Protein AF-A0A4W5LNS1-F1 (afdb_monomer)

Foldseek 3Di:
DDDDDDDDDDDDDDDDDDDPPPDDDDDDPDDDPDDPDPPPPPPPPPVPDDPCDDFDDQDPDDQDADDDQAALVLQPVQDDPDLCPQPPHQLLCQQRSSVKDWDWDWDADPNDIDIWIWIQGSNGDTDGDLVSVVCNCVRNVPDSRDSVSHDTDPPDDRRDDDDPPDDDD

InterPro domains:
  IPR001739 Methyl-CpG DNA binding [PF01429] (89-160)
  IPR001739 Methyl-CpG DNA binding [SM00391] (89-164)
  IPR016177 DNA-binding domain superfamily [SSF54171] (90-162)
  IPR047232 Histone-lysine N-methyltransferase SETDB1/2-like, methyl-CpG binding domains [cd01395] (91-152)
  IPR051516 Histone-lysine N-methyltransferase SETDB [PTHR46024] (20-167)

Radius of gyration: 32.28 Å; Cα contacts (8 Å, |Δi|>4): 140; chains: 1; bounding box: 71×61×78 Å

Secondary structure (DSSP, 8-state):
------------------------PPPPPPPPP-PPPP---------S----PPPP----SPPPPPP----GGGGGGG--S-TTTTTTS-TTTHHHHTT-EEEEEEEEETTEEEEEEEEEPTT--EE-SHHHHHHHHHHTT-SSS-GGG----TT--TTPPP-PPPP--

Sequence (169 aa):
MYVLQTGNIQTLTSLQPVQHQQQSLPPPPQAPPTAPAPAVTPYTFSNDRIPHEPSYRAPTDRIFYLPHTCQPACLNRIRPSRPDMHRGRNPLLTPLLYEFRRMTGRRRVNRKMSFHVIYKSPCGLCLRSMAEIQRYLFQTRCDFIFLEMFCLDPYVLVDRRFQPQKPYY

Nearest PDB structures (foldseek):
  8hfp-assembly1_C  TM=9.272E-01  e=6.435E-08  Homo sapiens
  8hfp-assembly2_D  TM=9.549E-01  e=1.636E-07  Homo sapiens
  7win-assembly1_A  TM=9.011E-01  e=3.669E-03  Homo sapiens
  7mwl-assembly1_A  TM=8.463E-01  e=9.330E-03  Homo sapiens
  3vyq-assembly1_D  TM=9.062E-01  e=6.033E-02  Mus musculus

Solvent-accessible surface area (backbone atoms only — not comparable to full-atom values): 11639 Å² total; per-residue (Å²): 136,85,86,76,86,86,86,83,91,80,83,92,77,82,89,73,87,79,75,87,74,82,77,79,75,79,80,77,83,81,74,74,86,76,72,80,72,80,75,79,71,73,83,71,79,69,86,73,67,78,79,81,72,77,70,83,77,79,81,82,73,87,74,67,58,71,94,72,82,74,34,49,74,58,43,59,92,60,60,62,99,52,65,65,78,64,68,94,52,64,53,61,41,49,49,49,77,55,57,27,41,84,42,78,47,77,48,76,55,95,92,42,78,46,68,40,32,33,37,27,42,71,51,27,51,80,29,71,46,72,69,52,45,48,50,50,36,60,54,26,66,54,83,64,66,60,71,87,31,61,76,64,59,68,84,67,61,74,76,61,75,90,70,81,78,77,79,91,124

Organism: NCBI:txid62062

Structure (mmCIF, N/CA/C/O backbone):
data_AF-A0A4W5LNS1-F1
#
_entry.id   AF-A0A4W5LNS1-F1
#
loop_
_atom_site.group_PDB
_atom_site.id
_atom_site.type_symbol
_atom_site.label_atom_id
_atom_site.label_alt_id
_atom_site.label_comp_id
_atom_site.label_asym_id
_atom_site.label_entity_id
_atom_site.label_seq_id
_atom_site.pdbx_PDB_ins_code
_atom_site.Cartn_x
_atom_site.Cartn_y
_atom_site.Cartn_z
_atom_site.occupancy
_atom_site.B_iso_or_equiv
_atom_site.auth_seq_id
_atom_site.auth_comp_id
_atom_site.auth_asym_id
_atom_site.auth_atom_id
_atom_site.pdbx_PDB_model_num
ATOM 1 N N . MET A 1 1 ? 37.185 7.283 50.781 1.00 37.00 1 MET A N 1
ATOM 2 C CA . MET A 1 1 ? 38.481 6.882 51.368 1.00 37.00 1 MET A CA 1
ATOM 3 C C . MET A 1 1 ? 38.195 5.932 52.515 1.00 37.00 1 MET A C 1
ATOM 5 O O . MET A 1 1 ? 37.212 6.116 53.216 1.00 37.00 1 MET A O 1
ATOM 9 N N . TYR A 1 2 ? 38.982 4.870 52.565 1.00 28.02 2 TYR A N 1
ATOM 10 C CA . TYR A 1 2 ? 38.739 3.551 53.145 1.00 28.02 2 TYR A CA 1
ATOM 11 C C . TYR A 1 2 ? 38.743 3.541 54.677 1.00 28.02 2 TYR A C 1
ATOM 13 O O . TYR A 1 2 ? 39.525 4.265 55.288 1.00 28.02 2 TYR A O 1
ATOM 21 N N . VAL A 1 3 ? 37.929 2.665 55.275 1.00 34.56 3 VAL A N 1
ATOM 22 C CA . VAL A 1 3 ? 38.028 2.293 56.693 1.00 34.56 3 VAL A CA 1
ATOM 23 C C . VAL A 1 3 ? 38.439 0.817 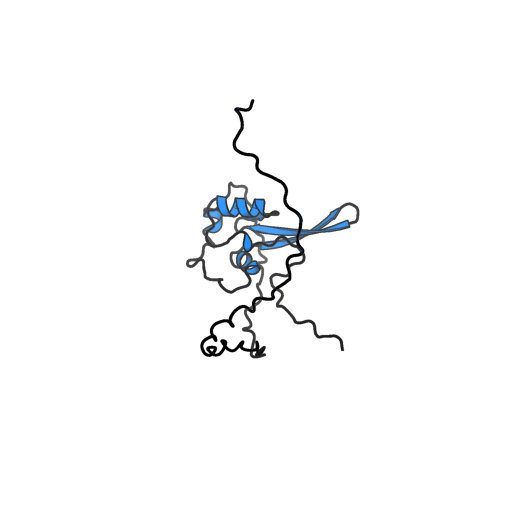56.784 1.00 34.56 3 VAL A C 1
ATOM 25 O O . VAL A 1 3 ? 37.660 -0.077 56.480 1.00 34.56 3 VAL A O 1
ATOM 28 N N . LEU A 1 4 ? 39.730 0.642 57.075 1.00 36.25 4 LEU A N 1
ATOM 29 C CA . LEU A 1 4 ? 40.402 -0.317 57.967 1.00 36.25 4 LEU A CA 1
ATOM 30 C C . LEU A 1 4 ? 39.906 -1.783 58.054 1.00 36.25 4 LEU A C 1
ATOM 32 O O . LEU A 1 4 ? 38.908 -2.094 58.694 1.00 36.25 4 LEU A O 1
ATOM 36 N N . GLN A 1 5 ? 40.708 -2.679 57.453 1.00 35.91 5 GLN A N 1
ATOM 37 C CA . GLN A 1 5 ? 41.532 -3.732 58.103 1.00 35.91 5 GLN A CA 1
ATOM 38 C C . GLN A 1 5 ? 41.253 -4.027 59.601 1.00 35.91 5 GLN A C 1
ATOM 40 O O . GLN A 1 5 ? 41.054 -3.111 60.382 1.00 35.91 5 GLN A O 1
ATOM 45 N N . THR A 1 6 ? 41.309 -5.250 60.141 1.00 38.94 6 THR A N 1
ATOM 46 C CA . THR A 1 6 ? 42.179 -6.412 59.866 1.00 38.94 6 THR A CA 1
ATOM 47 C C . THR A 1 6 ? 41.717 -7.596 60.730 1.00 38.94 6 THR A C 1
ATOM 49 O O . THR A 1 6 ? 41.306 -7.404 61.870 1.00 38.94 6 THR A O 1
ATOM 52 N N . GLY A 1 7 ? 41.959 -8.814 60.251 1.00 34.78 7 GLY A N 1
ATOM 53 C CA . GLY A 1 7 ? 42.146 -10.026 61.056 1.00 34.78 7 GLY A CA 1
ATOM 54 C C . GLY A 1 7 ? 42.222 -11.214 60.097 1.00 34.78 7 GLY A C 1
ATOM 55 O O . GLY A 1 7 ? 41.377 -11.323 59.223 1.00 34.78 7 GLY A O 1
ATOM 56 N N . ASN A 1 8 ? 43.196 -12.113 60.104 1.00 37.19 8 ASN A N 1
ATOM 57 C CA . ASN A 1 8 ? 44.341 -12.350 60.964 1.00 37.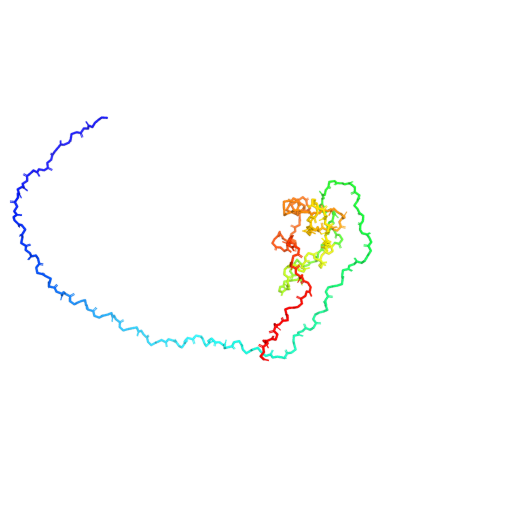19 8 ASN A CA 1
ATOM 58 C C . ASN A 1 8 ? 45.345 -13.175 60.123 1.00 37.19 8 ASN A C 1
ATOM 60 O O . ASN A 1 8 ? 44.939 -13.938 59.247 1.00 37.19 8 ASN A O 1
ATOM 64 N N . ILE A 1 9 ? 46.638 -12.985 60.368 1.00 46.09 9 ILE A N 1
ATOM 65 C CA . ILE A 1 9 ? 47.765 -13.653 59.705 1.00 46.09 9 ILE A CA 1
ATOM 66 C C . ILE A 1 9 ? 48.061 -14.958 60.436 1.00 46.09 9 ILE A C 1
ATOM 68 O O . ILE A 1 9 ? 48.355 -14.866 61.620 1.00 46.09 9 ILE A O 1
ATOM 72 N N . GLN A 1 10 ? 48.117 -16.103 59.738 1.00 37.59 10 GLN A N 1
ATOM 73 C CA . GLN A 1 10 ? 48.989 -17.254 60.060 1.00 37.59 10 GLN A CA 1
ATOM 74 C C . GLN A 1 10 ? 49.311 -18.013 58.751 1.00 37.59 10 GLN A C 1
ATOM 76 O O . GLN A 1 10 ? 48.410 -18.449 58.047 1.00 37.59 10 GLN A O 1
ATOM 81 N N . THR A 1 11 ? 50.532 -17.864 58.224 1.00 41.19 11 THR A N 1
ATOM 82 C CA . THR A 1 11 ? 51.677 -18.810 58.255 1.00 41.19 11 THR A CA 1
ATOM 83 C C . THR A 1 11 ? 51.769 -19.737 57.038 1.00 41.19 11 THR A C 1
ATOM 85 O O . THR A 1 11 ? 50.867 -20.505 56.731 1.00 41.19 11 THR A O 1
ATOM 88 N N . LEU A 1 12 ? 52.922 -19.643 56.368 1.00 44.22 12 LEU A N 1
ATOM 89 C CA . LEU A 1 12 ? 53.389 -20.461 55.250 1.00 44.22 12 LEU A CA 1
ATOM 90 C C . LEU A 1 12 ? 53.496 -21.941 55.635 1.00 44.22 12 LEU A C 1
ATOM 92 O O . LEU A 1 12 ? 54.102 -22.282 56.650 1.00 44.22 12 LEU A O 1
ATOM 96 N N . THR A 1 13 ? 53.006 -22.833 54.775 1.00 41.62 13 THR A N 1
ATOM 97 C CA . THR A 1 13 ? 53.424 -24.240 54.760 1.00 41.62 13 THR A CA 1
ATOM 98 C C . THR A 1 13 ? 53.472 -24.754 53.319 1.00 41.62 13 THR A C 1
ATOM 100 O O . THR A 1 13 ? 52.643 -24.410 52.482 1.00 41.62 13 THR A O 1
ATOM 103 N N . SER A 1 14 ? 54.535 -25.512 53.065 1.00 43.12 14 SER A N 1
ATOM 104 C CA . SER A 1 14 ? 55.025 -26.101 51.819 1.00 43.12 14 SER A CA 1
ATOM 105 C C . SER A 1 14 ? 53.965 -26.735 50.903 1.00 43.12 14 SER A C 1
ATOM 107 O O . SER A 1 14 ? 53.082 -27.455 51.365 1.00 43.12 14 SER A O 1
ATOM 109 N N . LEU A 1 15 ? 54.122 -26.538 49.589 1.00 44.44 15 LEU A N 1
ATOM 110 C CA . LEU A 1 15 ? 53.392 -27.264 48.547 1.00 44.44 15 LEU A CA 1
ATOM 111 C C . LEU A 1 15 ? 53.792 -28.748 48.570 1.00 44.44 15 LEU A C 1
ATOM 113 O O . LEU A 1 15 ? 54.889 -29.112 48.150 1.00 44.44 15 LEU A O 1
ATOM 117 N N . GLN A 1 16 ? 52.887 -29.613 49.025 1.00 48.69 16 GLN A N 1
ATOM 118 C CA . GLN A 1 16 ? 52.924 -31.039 48.700 1.00 48.69 16 GLN A CA 1
ATOM 119 C C . GLN A 1 16 ? 52.223 -31.268 47.350 1.00 48.69 16 GLN A C 1
ATOM 121 O O . GLN A 1 16 ? 51.199 -30.632 47.084 1.00 48.69 16 GLN A O 1
ATOM 126 N N . PRO A 1 17 ? 52.718 -32.173 46.488 1.00 46.28 17 PRO A N 1
ATOM 127 C CA . PRO A 1 17 ? 52.003 -32.537 45.276 1.00 46.28 17 PRO A CA 1
ATOM 128 C C . PRO A 1 17 ? 50.765 -33.357 45.654 1.00 46.28 17 PRO A C 1
ATOM 130 O O . PRO A 1 17 ? 50.870 -34.456 46.198 1.00 46.28 17 PRO A O 1
ATOM 133 N N . VAL A 1 18 ? 49.583 -32.809 45.369 1.00 47.41 18 VAL A N 1
ATOM 134 C CA . VAL A 1 18 ? 48.305 -33.509 45.531 1.00 47.41 18 VAL A CA 1
ATOM 135 C C . VAL A 1 18 ? 48.235 -34.615 44.483 1.00 47.41 18 VAL A C 1
ATOM 137 O O . VAL A 1 18 ? 48.111 -34.359 43.285 1.00 47.41 18 VAL A O 1
ATOM 140 N N . GLN A 1 19 ? 48.333 -35.858 44.948 1.00 46.16 19 GLN A N 1
ATOM 141 C CA . GLN A 1 19 ? 48.081 -37.048 44.149 1.00 46.16 19 GLN A CA 1
ATOM 142 C C . GLN A 1 19 ? 46.662 -36.969 43.567 1.00 46.16 19 GLN A C 1
ATOM 144 O O . GLN A 1 19 ? 45.687 -36.800 44.299 1.00 46.16 19 GLN A O 1
ATOM 149 N N . HIS A 1 20 ? 46.538 -37.085 42.244 1.00 53.72 20 HIS A N 1
ATOM 150 C CA . HIS A 1 20 ? 45.252 -37.282 41.580 1.00 53.72 20 HIS A CA 1
ATOM 151 C C . HIS A 1 20 ? 44.698 -38.655 41.964 1.00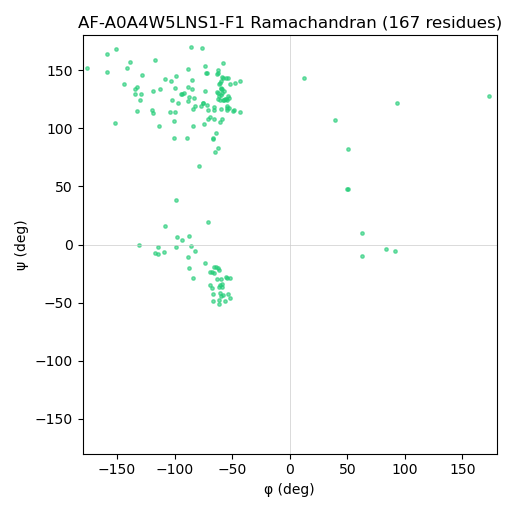 53.72 20 HIS A C 1
ATOM 153 O O . HIS A 1 20 ? 44.987 -39.663 41.323 1.00 53.72 20 HIS A O 1
ATOM 159 N N . GLN A 1 21 ? 43.900 -38.698 43.027 1.00 49.41 21 GLN A N 1
ATOM 160 C CA . GLN A 1 21 ? 43.051 -39.842 43.308 1.00 49.41 21 GLN A CA 1
ATOM 161 C C . GLN A 1 21 ? 41.768 -39.668 42.495 1.00 49.41 21 GLN A C 1
ATOM 163 O O . GLN A 1 21 ? 40.903 -38.854 42.812 1.00 49.41 21 GLN A O 1
ATOM 168 N N . GLN A 1 22 ? 41.693 -40.399 41.385 1.00 53.34 22 GLN A N 1
ATOM 169 C CA . GLN A 1 22 ? 40.546 -40.433 40.491 1.00 53.34 22 GLN A CA 1
ATOM 170 C C . GLN A 1 22 ? 39.360 -41.078 41.220 1.00 53.34 22 GLN A C 1
ATOM 172 O O . GLN A 1 22 ? 39.197 -42.295 41.218 1.00 53.34 22 GLN A O 1
ATOM 177 N N . GLN A 1 23 ? 38.548 -40.261 41.891 1.00 52.72 23 GLN A N 1
ATOM 178 C CA . GLN A 1 23 ? 37.253 -40.692 42.406 1.00 52.72 23 GLN A CA 1
ATOM 179 C C . GLN A 1 23 ? 36.310 -40.883 41.216 1.00 52.72 23 GLN A C 1
ATOM 181 O O . GLN A 1 23 ? 35.894 -39.932 40.556 1.00 52.72 23 GLN A O 1
ATOM 186 N N . SER A 1 24 ? 36.011 -42.142 40.913 1.00 51.97 24 SER A N 1
ATOM 187 C CA . SER A 1 24 ? 34.981 -42.535 39.960 1.00 51.97 24 SER A CA 1
ATOM 188 C C . SER A 1 24 ? 33.609 -42.116 40.491 1.00 51.97 24 SER A C 1
ATOM 190 O O . SER A 1 24 ? 33.162 -42.615 41.524 1.00 51.97 24 SER A O 1
ATOM 192 N N . LEU A 1 25 ? 32.948 -41.200 39.781 1.00 49.31 25 LEU A N 1
ATOM 193 C CA . LEU A 1 25 ? 31.541 -40.864 39.997 1.00 49.31 25 LEU A CA 1
ATOM 194 C C . LEU A 1 25 ? 30.671 -42.128 39.842 1.00 49.31 25 LEU A C 1
ATOM 196 O O . LEU A 1 25 ? 30.959 -42.951 38.966 1.00 49.31 25 LEU A O 1
ATOM 200 N N . PRO A 1 26 ? 29.605 -42.296 40.646 1.00 58.78 26 PRO A N 1
ATOM 201 C CA . PRO A 1 26 ? 28.649 -43.373 40.430 1.00 58.78 26 PRO A CA 1
ATOM 202 C C . PRO A 1 26 ? 27.960 -43.203 39.065 1.00 58.78 26 PRO A C 1
ATOM 204 O O . PRO A 1 26 ? 27.764 -42.069 38.611 1.00 58.78 26 PRO A O 1
ATOM 207 N N . PRO A 1 27 ? 27.588 -44.306 38.393 1.00 62.22 27 PRO A N 1
ATOM 208 C CA . PRO A 1 27 ? 26.890 -44.228 37.120 1.00 62.22 27 PRO A CA 1
ATOM 209 C C . PRO A 1 27 ? 25.523 -43.545 37.299 1.00 62.22 27 PRO A C 1
ATOM 211 O O . PRO A 1 27 ? 24.887 -43.698 38.348 1.00 62.22 27 PRO A O 1
ATOM 214 N N . PRO A 1 28 ? 25.054 -42.795 36.288 1.00 60.59 28 PRO A N 1
ATOM 215 C CA . PRO A 1 28 ? 23.742 -42.170 36.334 1.00 60.59 28 PRO A CA 1
ATOM 216 C C . PRO A 1 28 ? 22.639 -43.239 36.417 1.00 60.59 28 PRO A C 1
ATOM 218 O O . PRO A 1 28 ? 22.809 -44.341 35.881 1.00 60.59 28 PRO A O 1
ATOM 221 N N . PRO A 1 29 ? 21.496 -42.933 37.057 1.00 57.88 29 PRO A N 1
ATOM 222 C CA . PRO A 1 29 ? 20.344 -43.821 37.050 1.00 57.88 29 PRO A CA 1
ATOM 223 C C . PRO A 1 29 ? 19.919 -44.103 35.607 1.00 57.88 29 PRO A C 1
ATOM 225 O O . PRO A 1 29 ? 19.821 -43.192 34.780 1.00 57.88 29 PRO A O 1
ATOM 228 N N . GLN A 1 30 ? 19.698 -45.383 35.306 1.00 57.84 30 GLN A N 1
ATOM 229 C CA . GLN A 1 30 ? 19.225 -45.824 34.001 1.00 57.84 30 GLN A CA 1
ATOM 230 C C . GLN A 1 30 ? 17.895 -45.134 33.690 1.00 57.84 30 GLN A C 1
ATOM 232 O O . GLN A 1 30 ? 16.949 -45.192 34.477 1.00 57.84 30 GLN A O 1
ATOM 237 N N . ALA A 1 31 ? 17.850 -44.452 32.546 1.00 53.84 31 ALA A N 1
ATOM 238 C CA . ALA A 1 31 ? 16.640 -43.830 32.043 1.00 53.84 31 ALA A CA 1
ATOM 239 C C . ALA A 1 31 ? 15.538 -44.894 31.854 1.00 53.84 31 ALA A C 1
ATOM 241 O O . ALA A 1 31 ? 15.845 -46.021 31.453 1.00 53.84 31 ALA A O 1
ATOM 242 N N . PRO A 1 32 ? 14.261 -44.559 32.114 1.00 59.91 32 PRO A N 1
ATOM 243 C CA . PRO A 1 32 ? 13.146 -45.428 31.755 1.00 59.91 32 PRO A CA 1
ATOM 244 C C . PRO A 1 32 ? 13.160 -45.709 30.242 1.00 59.91 32 PRO A C 1
ATOM 246 O O . PRO A 1 32 ? 13.711 -44.908 29.479 1.00 59.91 32 PRO A O 1
ATOM 249 N N . PRO A 1 33 ? 12.563 -46.829 29.789 1.00 52.53 33 PRO A N 1
ATOM 250 C CA . PRO A 1 33 ? 12.535 -47.178 28.378 1.00 52.53 33 PRO A CA 1
ATOM 251 C C . PRO A 1 33 ? 11.950 -46.021 27.573 1.00 52.53 33 PRO A C 1
ATOM 253 O O . PRO A 1 33 ? 10.858 -45.521 27.847 1.00 52.53 33 PRO A O 1
ATOM 256 N N . THR A 1 34 ? 12.740 -45.590 26.598 1.00 50.59 34 THR A N 1
ATOM 257 C CA . THR A 1 34 ? 12.437 -44.553 25.627 1.00 50.59 34 THR A CA 1
ATOM 258 C C . THR A 1 34 ? 11.058 -44.825 25.040 1.00 50.59 34 THR A C 1
ATOM 260 O O . THR A 1 34 ? 10.850 -45.835 24.367 1.00 50.59 34 THR A O 1
ATOM 263 N N . ALA A 1 35 ? 10.107 -43.922 25.287 1.00 54.34 35 ALA A N 1
ATOM 264 C CA . ALA A 1 35 ? 8.915 -43.852 24.459 1.00 54.34 35 ALA A CA 1
ATOM 265 C C . ALA A 1 35 ? 9.376 -43.771 22.992 1.00 54.34 35 ALA A C 1
ATOM 267 O O . ALA A 1 35 ? 10.364 -43.076 22.716 1.00 54.34 35 ALA A O 1
ATOM 268 N N . PRO A 1 36 ? 8.732 -44.488 22.055 1.00 48.62 36 PRO A N 1
ATOM 269 C CA . PRO A 1 36 ? 9.108 -44.396 20.657 1.00 48.62 36 PRO A CA 1
ATOM 270 C C . PRO A 1 36 ? 9.043 -42.926 20.248 1.00 48.62 36 PRO A C 1
ATOM 272 O O . PRO A 1 36 ? 8.035 -42.251 20.471 1.00 48.62 36 PRO A O 1
ATOM 275 N N . ALA A 1 37 ? 10.155 -42.424 19.705 1.00 51.28 37 ALA A N 1
ATOM 276 C CA . ALA A 1 37 ? 10.211 -41.105 19.101 1.00 51.28 37 ALA A CA 1
ATOM 277 C C . ALA A 1 37 ? 9.001 -40.953 18.163 1.00 51.28 37 ALA A C 1
ATOM 279 O O . ALA A 1 37 ? 8.677 -41.919 17.461 1.00 51.28 37 ALA A O 1
ATOM 280 N N . PRO A 1 38 ? 8.319 -39.791 18.128 1.00 48.75 38 PRO A N 1
ATOM 281 C CA . PRO A 1 38 ? 7.325 -39.565 17.096 1.00 48.75 38 PRO A CA 1
ATOM 282 C C . PRO A 1 38 ? 8.041 -39.791 15.770 1.00 48.75 38 PRO A C 1
ATOM 284 O O . PRO A 1 38 ? 9.068 -39.162 15.505 1.00 4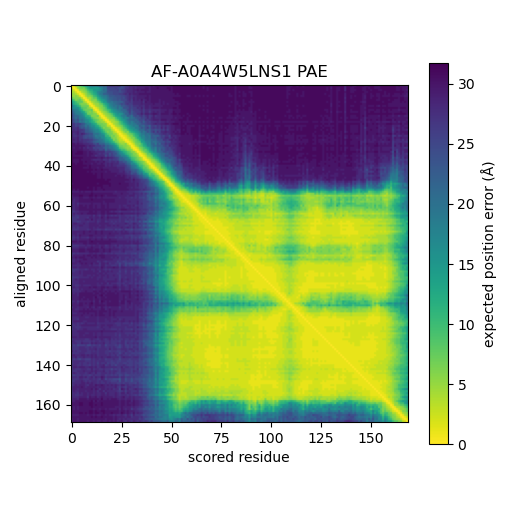8.75 38 PRO A O 1
ATOM 287 N N . ALA A 1 39 ? 7.559 -40.772 15.007 1.00 45.44 39 ALA A N 1
ATOM 288 C CA . ALA A 1 39 ? 8.114 -41.104 13.713 1.00 45.44 39 ALA A CA 1
ATOM 289 C C . ALA A 1 39 ? 8.229 -39.797 12.935 1.00 45.44 39 ALA A C 1
ATOM 291 O O . ALA A 1 39 ? 7.225 -39.134 12.667 1.00 45.44 39 ALA A O 1
ATOM 292 N N . VAL A 1 40 ? 9.465 -39.395 12.641 1.00 50.44 40 VAL A N 1
ATOM 293 C CA . VAL A 1 40 ? 9.725 -38.309 11.711 1.00 50.44 40 VAL A CA 1
ATOM 294 C C . VAL A 1 40 ? 9.198 -38.851 10.399 1.00 50.44 40 VAL A C 1
ATOM 296 O O . VAL A 1 40 ? 9.851 -39.673 9.761 1.00 50.44 40 VAL A O 1
ATOM 299 N N . THR A 1 41 ? 7.956 -38.512 10.058 1.00 46.31 41 THR A N 1
ATOM 300 C CA . THR A 1 41 ? 7.397 -38.850 8.759 1.00 46.31 41 THR A CA 1
ATOM 301 C C . THR A 1 41 ? 8.382 -38.287 7.747 1.00 46.31 41 THR A C 1
ATOM 303 O O . THR A 1 41 ? 8.576 -37.065 7.742 1.00 46.31 41 THR A O 1
ATOM 306 N N . PRO A 1 42 ? 9.054 -39.122 6.929 1.00 42.06 42 PRO A N 1
ATOM 307 C CA . PRO A 1 42 ? 9.741 -38.584 5.777 1.00 42.06 42 PRO A CA 1
ATOM 308 C C . PRO A 1 42 ? 8.684 -37.780 5.034 1.00 42.06 42 PRO A C 1
ATOM 310 O O . PRO A 1 42 ? 7.573 -38.270 4.823 1.00 42.06 42 PRO A O 1
ATOM 313 N N . TYR A 1 43 ? 8.994 -36.524 4.723 1.00 45.16 43 TYR A N 1
ATOM 314 C CA . TYR A 1 43 ? 8.181 -35.730 3.819 1.00 45.16 43 TYR A CA 1
ATOM 315 C C . TYR A 1 43 ? 8.219 -36.452 2.473 1.00 45.16 43 TYR A C 1
ATOM 317 O O . TYR A 1 43 ? 9.046 -36.164 1.610 1.00 45.16 43 TYR A O 1
ATOM 325 N N . THR A 1 44 ? 7.368 -37.461 2.313 1.00 42.56 44 THR A N 1
ATOM 326 C CA . THR A 1 44 ? 7.011 -38.010 1.026 1.00 42.56 44 THR A CA 1
ATOM 327 C C . THR A 1 44 ? 6.400 -36.833 0.30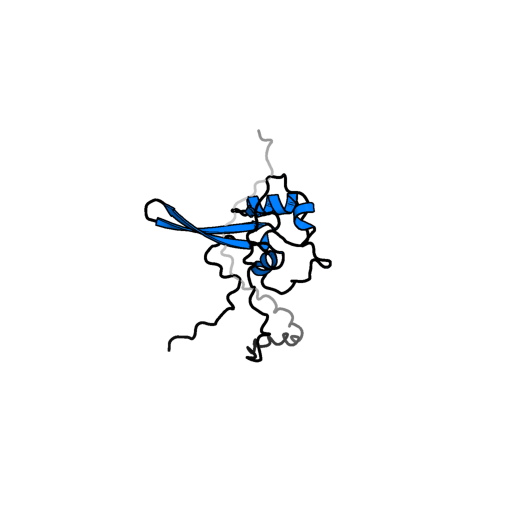2 1.00 42.56 44 THR A C 1
ATOM 329 O O . THR A 1 44 ? 5.311 -36.373 0.651 1.00 42.56 44 THR A O 1
ATOM 332 N N . PHE A 1 45 ? 7.152 -36.276 -0.644 1.00 55.19 45 PHE A N 1
ATOM 333 C CA . PHE A 1 45 ? 6.624 -35.350 -1.626 1.00 55.19 45 PHE A CA 1
ATOM 334 C C . PHE A 1 45 ? 5.642 -36.164 -2.468 1.00 55.19 45 PHE A C 1
ATOM 336 O O . PHE A 1 45 ? 5.986 -36.700 -3.519 1.00 55.19 45 PHE A O 1
ATOM 343 N N . SER A 1 46 ? 4.438 -36.360 -1.932 1.00 48.03 46 SER A N 1
ATOM 344 C CA . SER A 1 46 ? 3.321 -36.916 -2.665 1.00 48.03 46 SER A CA 1
ATOM 345 C C . SER A 1 46 ? 3.117 -35.963 -3.827 1.00 48.03 46 SER A C 1
ATOM 347 O O . SER A 1 46 ? 2.693 -34.823 -3.646 1.00 48.03 46 SER A O 1
ATOM 349 N N . ASN A 1 47 ? 3.469 -36.413 -5.027 1.00 55.94 47 ASN A N 1
ATOM 350 C CA . ASN A 1 47 ? 3.324 -35.658 -6.267 1.00 55.94 47 ASN A CA 1
ATOM 351 C C . ASN A 1 47 ? 1.840 -35.532 -6.685 1.00 55.94 47 ASN A C 1
ATOM 353 O O . ASN A 1 47 ? 1.516 -35.269 -7.843 1.00 55.94 47 ASN A O 1
ATOM 357 N N . ASP A 1 48 ? 0.925 -35.732 -5.738 1.00 50.56 48 ASP A N 1
ATOM 358 C CA . ASP A 1 48 ? -0.507 -35.773 -5.938 1.00 50.56 48 ASP A CA 1
ATOM 359 C C . ASP A 1 48 ? -1.078 -34.366 -5.807 1.00 50.56 48 ASP A C 1
ATOM 361 O O . ASP A 1 48 ? -1.418 -33.875 -4.733 1.00 50.56 48 ASP A O 1
ATOM 365 N N . ARG A 1 49 ? -1.141 -33.723 -6.978 1.00 58.12 49 ARG A N 1
ATOM 366 C CA . ARG A 1 49 ? -1.982 -32.568 -7.304 1.00 58.12 49 ARG A CA 1
ATOM 367 C C . ARG A 1 49 ? -1.889 -31.425 -6.299 1.00 58.12 49 ARG A C 1
ATOM 369 O O . ARG A 1 49 ? -2.802 -31.207 -5.509 1.00 58.12 49 ARG A O 1
ATOM 376 N N . ILE A 1 50 ? -0.845 -30.602 -6.447 1.00 55.62 50 ILE A N 1
ATOM 377 C CA . ILE A 1 50 ? -0.855 -29.216 -5.954 1.00 55.62 50 ILE A CA 1
ATOM 378 C C . ILE A 1 50 ? -2.222 -28.612 -6.317 1.00 55.62 50 ILE A C 1
ATOM 380 O O . ILE A 1 50 ? -2.502 -28.491 -7.518 1.00 55.62 50 ILE A O 1
ATOM 384 N N . PRO A 1 51 ? -3.082 -28.268 -5.336 1.00 53.06 51 PRO A N 1
ATOM 385 C CA . PRO A 1 51 ? -4.341 -27.603 -5.616 1.00 53.06 51 PRO A CA 1
ATOM 386 C C . PRO A 1 51 ? -4.031 -26.379 -6.465 1.00 53.06 51 PRO A C 1
ATOM 388 O O . PRO A 1 51 ? -3.249 -25.510 -6.074 1.00 53.06 51 PRO A O 1
ATOM 391 N N . HIS A 1 52 ? -4.555 -26.372 -7.687 1.00 57.62 52 HIS A N 1
ATOM 392 C CA . HIS A 1 52 ? -4.197 -25.380 -8.685 1.00 57.62 52 HIS A CA 1
ATOM 393 C C . HIS A 1 52 ? -4.962 -24.085 -8.391 1.00 57.62 52 HIS A C 1
ATOM 395 O O . HIS A 1 52 ? -5.854 -23.707 -9.144 1.00 57.62 52 HIS A O 1
ATOM 401 N N . GLU A 1 53 ? -4.644 -23.417 -7.278 1.00 65.81 53 GLU A N 1
ATOM 402 C CA . GLU A 1 53 ? -5.219 -22.106 -6.976 1.00 65.81 53 GLU A CA 1
ATOM 403 C C . GLU A 1 53 ? -4.820 -21.160 -8.117 1.00 65.81 53 GLU A C 1
ATOM 405 O O . GLU A 1 53 ? -3.647 -21.167 -8.536 1.00 65.81 53 GLU A O 1
ATOM 410 N N . PRO A 1 54 ? -5.792 -20.455 -8.717 1.00 70.75 54 PRO A N 1
ATOM 411 C CA . PRO A 1 54 ? -5.521 -19.588 -9.848 1.00 70.75 54 PRO A CA 1
ATOM 412 C C . PRO A 1 54 ? -4.493 -18.535 -9.442 1.00 70.75 54 PRO A C 1
ATOM 414 O O . PRO A 1 54 ? -4.603 -17.916 -8.388 1.00 70.75 54 PRO A O 1
ATOM 417 N N . SER A 1 55 ? -3.488 -18.334 -10.294 1.00 80.56 55 SER A N 1
ATOM 418 C CA . SER A 1 55 ? -2.531 -17.243 -10.128 1.00 80.56 55 SER A CA 1
ATOM 419 C C . SER A 1 55 ? -3.260 -15.912 -9.998 1.00 80.56 55 SER A C 1
ATOM 421 O O . SER A 1 55 ? -4.277 -15.675 -10.662 1.00 80.56 55 SER A O 1
ATOM 423 N N . TYR A 1 56 ? -2.723 -15.032 -9.162 1.00 86.94 56 TYR A N 1
ATOM 424 C CA . TYR A 1 56 ? -3.321 -13.726 -8.955 1.00 86.94 56 TYR A CA 1
ATOM 425 C C . TYR A 1 56 ? -3.336 -12.928 -10.262 1.00 86.94 56 TYR A C 1
ATOM 427 O O . TYR A 1 56 ? -2.316 -12.731 -10.926 1.00 86.94 56 TYR A O 1
ATOM 435 N N . ARG A 1 57 ? -4.513 -12.419 -10.630 1.00 85.94 57 ARG A N 1
ATOM 436 C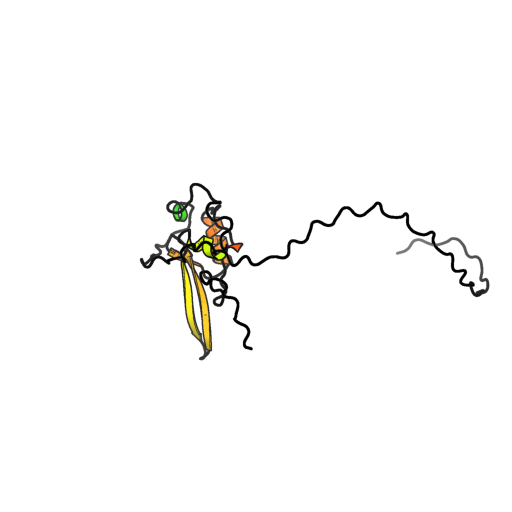 CA . ARG A 1 57 ? -4.679 -11.525 -11.776 1.00 85.94 57 ARG A CA 1
ATOM 437 C C . ARG A 1 57 ? -4.778 -10.092 -11.283 1.00 85.94 57 ARG A C 1
ATOM 439 O O . ARG A 1 57 ? -5.800 -9.684 -10.746 1.00 85.94 57 ARG A O 1
ATOM 446 N N . ALA A 1 58 ? -3.707 -9.329 -11.492 1.00 81.62 58 ALA A N 1
ATOM 447 C CA . ALA A 1 58 ? -3.677 -7.920 -11.130 1.00 81.62 58 ALA A CA 1
ATOM 448 C C . ALA A 1 58 ? -4.734 -7.120 -11.917 1.00 81.62 58 ALA A C 1
ATOM 450 O O . ALA A 1 58 ? -4.752 -7.209 -13.149 1.00 81.62 58 ALA A O 1
ATOM 451 N N . PRO A 1 59 ? -5.555 -6.293 -11.246 1.00 85.50 59 PRO A N 1
ATOM 452 C CA . PRO A 1 59 ? -6.490 -5.410 -11.929 1.00 85.50 59 PRO A CA 1
ATOM 453 C C . PRO A 1 59 ? -5.776 -4.433 -12.876 1.00 85.50 59 PRO A C 1
ATOM 455 O O . PRO A 1 59 ? -4.790 -3.784 -12.499 1.00 85.50 59 PRO A O 1
ATOM 458 N N . THR A 1 60 ? -6.290 -4.299 -14.101 1.00 83.88 60 THR A N 1
ATOM 459 C CA . THR A 1 60 ? -5.729 -3.427 -15.149 1.00 83.88 60 THR A CA 1
ATOM 460 C C . THR A 1 60 ? -6.246 -1.990 -15.086 1.00 83.88 60 THR A C 1
ATOM 462 O O . THR A 1 60 ? -5.587 -1.086 -15.604 1.00 83.88 60 THR A O 1
ATOM 465 N N . ASP A 1 61 ? -7.385 -1.753 -14.427 1.00 88.88 61 ASP A N 1
ATOM 466 C CA . ASP A 1 61 ? -8.010 -0.428 -14.322 1.00 88.88 61 ASP A CA 1
ATOM 467 C C . ASP A 1 61 ? -7.098 0.568 -13.631 1.00 88.88 61 ASP A C 1
ATOM 469 O O . ASP A 1 61 ? -6.470 0.238 -12.634 1.00 88.88 61 ASP A O 1
ATOM 473 N N . ARG A 1 62 ? -7.008 1.812 -14.089 1.00 87.75 62 ARG A N 1
ATOM 474 C CA . ARG A 1 62 ? -6.118 2.786 -13.443 1.00 87.75 62 ARG A CA 1
ATOM 475 C C . ARG A 1 62 ? -6.723 3.266 -12.120 1.00 87.75 62 ARG A C 1
ATOM 477 O O . ARG A 1 62 ? -7.797 3.852 -12.115 1.00 87.75 62 ARG A O 1
ATOM 484 N N . ILE A 1 63 ? -6.004 3.081 -11.009 1.00 89.56 63 ILE A N 1
ATOM 485 C CA . ILE A 1 63 ? -6.335 3.745 -9.737 1.00 89.56 63 ILE A CA 1
ATOM 486 C C . ILE A 1 63 ? -5.637 5.103 -9.695 1.00 89.56 63 ILE A C 1
ATOM 488 O O . ILE A 1 63 ? -4.402 5.189 -9.790 1.00 89.56 63 ILE A 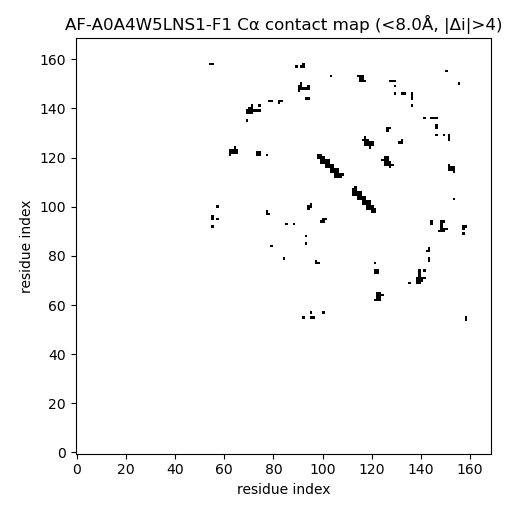O 1
ATOM 492 N N . PHE A 1 64 ? -6.441 6.146 -9.513 1.00 92.19 64 PHE A N 1
ATOM 493 C CA . PHE A 1 64 ? -5.996 7.518 -9.305 1.00 92.19 64 PHE A CA 1
ATOM 494 C C . PHE A 1 64 ? -6.021 7.865 -7.818 1.00 92.19 64 PHE A C 1
ATOM 496 O O . PHE A 1 64 ? -6.884 7.403 -7.076 1.00 92.19 64 PHE A O 1
ATOM 503 N N . TYR A 1 65 ? -5.054 8.676 -7.396 1.00 94.06 65 TYR A N 1
ATOM 504 C CA . TYR A 1 65 ? -5.015 9.239 -6.054 1.00 94.06 65 TYR A CA 1
ATOM 505 C C . TYR A 1 65 ? -5.600 10.645 -6.090 1.00 94.06 65 TYR A C 1
ATOM 507 O O . TYR A 1 65 ? -5.077 11.505 -6.799 1.00 94.06 65 TYR A O 1
ATOM 515 N N . LEU A 1 66 ? -6.651 10.874 -5.308 1.00 91.75 66 LEU A N 1
ATOM 516 C CA . LEU A 1 66 ? -7.109 12.218 -4.979 1.00 91.75 66 LEU A CA 1
ATOM 517 C C . LEU A 1 66 ? -6.457 12.634 -3.650 1.00 91.75 66 LEU A C 1
ATOM 519 O O . LEU A 1 66 ? -6.531 11.850 -2.701 1.00 91.75 66 LEU A O 1
ATOM 523 N N . PRO A 1 67 ? -5.826 13.816 -3.542 1.00 95.62 67 PRO A N 1
ATOM 524 C CA . PRO A 1 67 ? -5.180 14.246 -2.305 1.00 95.62 67 PRO A CA 1
ATOM 525 C C . PRO A 1 67 ? -6.143 14.275 -1.110 1.00 95.62 67 PRO A C 1
ATOM 527 O O . PRO A 1 67 ? -7.174 14.937 -1.156 1.00 95.62 67 PRO A O 1
ATOM 530 N N . HIS A 1 68 ? -5.796 13.562 -0.038 1.00 96.94 68 HIS A N 1
ATOM 531 C CA . HIS A 1 68 ? -6.516 13.575 1.237 1.00 96.94 68 HIS A CA 1
ATOM 532 C C . HIS A 1 68 ? -5.599 13.097 2.367 1.00 96.94 68 HIS A C 1
ATOM 534 O O . HIS A 1 68 ? -4.579 12.444 2.135 1.00 96.94 68 HIS A O 1
ATOM 540 N N . THR A 1 69 ? -5.994 13.361 3.608 1.00 97.75 69 THR A N 1
ATOM 541 C CA . THR A 1 69 ? -5.418 12.664 4.759 1.00 97.75 69 THR A CA 1
ATOM 542 C C . THR A 1 69 ? -6.044 11.280 4.831 1.00 97.75 69 THR A C 1
ATOM 544 O O . THR A 1 69 ? -7.260 11.171 4.963 1.00 97.75 69 THR A O 1
ATOM 547 N N . CYS A 1 70 ? -5.238 10.220 4.731 1.00 98.06 70 CYS A N 1
ATOM 548 C CA . CYS A 1 70 ? -5.751 8.852 4.817 1.00 98.06 70 CYS A CA 1
ATOM 549 C C . CYS A 1 70 ? -6.532 8.636 6.122 1.00 98.06 70 CYS A C 1
ATOM 551 O O . CYS A 1 70 ? -6.199 9.195 7.168 1.00 98.06 70 CYS A O 1
ATOM 553 N N . GLN A 1 71 ? -7.595 7.846 6.037 1.00 97.38 71 GLN A N 1
ATOM 554 C CA . GLN A 1 71 ? -8.541 7.566 7.116 1.00 97.38 71 GLN A CA 1
ATOM 555 C C . GLN A 1 71 ? -9.125 6.159 6.910 1.00 97.38 71 GLN A C 1
ATOM 557 O O . GLN A 1 71 ? -8.971 5.600 5.821 1.00 97.38 71 GLN A O 1
ATOM 562 N N . PRO A 1 72 ? -9.832 5.572 7.895 1.00 98.06 72 PRO A N 1
ATOM 563 C CA . PRO A 1 72 ? -10.442 4.247 7.735 1.00 98.06 72 PRO A CA 1
ATOM 564 C C . PRO A 1 72 ? -11.325 4.099 6.486 1.00 98.06 72 PRO A C 1
ATOM 566 O O . PRO A 1 72 ? -11.356 3.030 5.879 1.00 98.06 72 PRO A O 1
ATOM 569 N N . ALA A 1 73 ? -11.938 5.198 6.027 1.00 97.25 73 ALA A N 1
ATOM 570 C CA . ALA A 1 73 ? -12.727 5.250 4.798 1.00 97.25 73 ALA A CA 1
ATOM 571 C C . ALA A 1 73 ? -11.976 4.766 3.542 1.00 97.25 73 ALA A C 1
ATOM 573 O O . ALA A 1 73 ? -12.600 4.208 2.641 1.00 97.25 73 ALA A O 1
ATOM 574 N N . CYS A 1 74 ? -10.643 4.897 3.491 1.00 97.38 74 CYS A N 1
ATOM 575 C CA . CYS A 1 74 ? -9.827 4.395 2.381 1.00 97.38 74 CYS A CA 1
ATOM 576 C C . CYS A 1 74 ? -9.919 2.871 2.204 1.00 97.38 74 CYS A C 1
ATOM 578 O O . CYS A 1 74 ? -9.620 2.372 1.120 1.00 97.38 74 CYS A O 1
ATOM 580 N N . LEU A 1 75 ? -10.301 2.143 3.261 1.00 97.19 75 LEU A N 1
ATOM 581 C CA . LEU A 1 75 ? -10.370 0.682 3.294 1.00 97.19 75 LEU A CA 1
ATOM 582 C C . LEU A 1 75 ? -11.807 0.143 3.317 1.00 97.19 75 LEU A C 1
ATOM 584 O O . LEU A 1 75 ? -11.985 -1.063 3.187 1.00 97.19 75 LEU A O 1
ATOM 588 N N . ASN A 1 76 ? -12.836 0.991 3.443 1.00 95.62 76 ASN A N 1
ATOM 589 C CA . ASN A 1 76 ? -14.228 0.546 3.618 1.00 95.62 76 ASN A CA 1
ATOM 590 C C . ASN A 1 76 ? -14.696 -0.433 2.532 1.00 95.62 76 ASN A C 1
ATOM 592 O O . ASN A 1 76 ? -15.328 -1.433 2.847 1.00 95.62 76 ASN A O 1
ATOM 596 N N . ARG A 1 77 ? -14.348 -0.172 1.264 1.00 94.38 77 ARG A N 1
ATOM 597 C CA . ARG A 1 77 ? -14.736 -1.019 0.120 1.00 94.38 77 ARG A CA 1
ATOM 598 C C . ARG A 1 77 ? -14.154 -2.434 0.192 1.00 94.38 77 ARG A C 1
ATOM 600 O O . ARG A 1 77 ? -14.734 -3.352 -0.367 1.00 94.38 77 ARG A O 1
ATOM 607 N N . ILE A 1 78 ? -12.989 -2.586 0.812 1.00 94.69 78 ILE A N 1
ATOM 608 C CA . ILE A 1 78 ? -12.180 -3.809 0.730 1.00 94.69 78 ILE A CA 1
ATOM 609 C C . ILE A 1 78 ? -12.060 -4.535 2.070 1.00 94.69 78 ILE A C 1
ATOM 611 O O . ILE A 1 78 ? -11.394 -5.563 2.157 1.00 94.69 78 ILE A O 1
ATOM 615 N N . ARG A 1 79 ? -12.650 -3.971 3.128 1.00 95.19 79 ARG A N 1
ATOM 616 C CA . ARG A 1 79 ? -12.620 -4.540 4.469 1.00 95.19 79 ARG A CA 1
ATOM 617 C C . ARG A 1 79 ? -13.394 -5.864 4.448 1.00 95.19 79 ARG A C 1
ATOM 619 O O . ARG A 1 79 ? -14.590 -5.848 4.157 1.00 95.19 79 ARG A O 1
ATOM 626 N N . PRO A 1 80 ? -12.747 -7.000 4.743 1.00 93.75 80 PRO A N 1
ATOM 627 C CA . PRO A 1 80 ? -13.422 -8.287 4.708 1.00 93.75 80 PRO A CA 1
ATOM 628 C C . PRO A 1 80 ? -14.365 -8.446 5.904 1.00 93.75 80 PRO A C 1
ATOM 630 O O . PRO A 1 80 ? -14.108 -7.917 6.985 1.00 93.75 80 PRO A O 1
ATOM 633 N N . SER A 1 81 ? -15.410 -9.264 5.749 1.00 91.56 81 SER A N 1
ATOM 634 C CA . SER A 1 81 ? -16.233 -9.719 6.883 1.00 91.56 81 SER A CA 1
ATOM 635 C C . SER A 1 81 ? -15.445 -10.611 7.849 1.00 91.56 81 SER A C 1
ATOM 637 O O . SER A 1 81 ? -15.790 -10.710 9.023 1.00 91.56 81 SER A O 1
ATOM 639 N N . ARG A 1 82 ? -14.388 -11.267 7.352 1.00 91.06 82 ARG A N 1
ATOM 640 C CA . ARG A 1 82 ? -13.488 -12.140 8.110 1.00 91.06 82 ARG A CA 1
ATOM 641 C C . ARG A 1 82 ? -12.023 -11.797 7.809 1.00 91.06 82 ARG A C 1
ATOM 643 O O . ARG A 1 82 ? -11.593 -12.005 6.675 1.00 91.06 82 ARG A O 1
ATOM 650 N N . PRO A 1 83 ? -11.233 -11.307 8.781 1.00 86.25 83 PRO A N 1
ATOM 651 C CA . PRO A 1 83 ? -9.850 -10.883 8.531 1.00 86.25 83 PRO A CA 1
ATOM 652 C C . PRO A 1 83 ? -8.911 -12.051 8.183 1.00 86.25 83 PRO A C 1
ATOM 654 O O . PRO A 1 83 ? -7.898 -11.864 7.514 1.00 86.25 83 PRO A O 1
ATOM 657 N N . ASP A 1 84 ? -9.260 -13.271 8.590 1.00 87.88 84 ASP A N 1
ATOM 658 C CA . ASP A 1 84 ? -8.484 -14.498 8.403 1.00 87.88 84 ASP A CA 1
ATOM 659 C C . ASP A 1 84 ? -8.760 -15.223 7.072 1.00 87.88 84 ASP A C 1
ATOM 661 O O . ASP A 1 84 ? -8.228 -16.308 6.848 1.00 87.88 84 ASP A O 1
ATOM 665 N N . MET A 1 85 ? -9.537 -14.627 6.160 1.00 90.69 85 MET A N 1
ATOM 666 C CA . MET A 1 85 ? -9.958 -15.243 4.890 1.00 90.69 85 MET A CA 1
ATOM 667 C C . MET A 1 85 ? -8.799 -15.746 4.008 1.00 90.69 85 MET A C 1
ATOM 669 O O . MET A 1 85 ? -8.970 -16.685 3.234 1.00 90.69 85 MET A O 1
ATOM 673 N N . HIS A 1 86 ? -7.615 -15.140 4.115 1.00 90.25 86 HIS A N 1
ATOM 674 C CA . HIS A 1 86 ? -6.422 -15.524 3.346 1.00 90.25 86 HIS A CA 1
ATOM 675 C C . HIS A 1 86 ? -5.340 -16.206 4.189 1.00 90.25 86 HIS A C 1
ATOM 677 O O . HIS A 1 86 ? -4.189 -16.321 3.760 1.00 90.25 86 HIS A O 1
ATOM 683 N N . ARG A 1 87 ? -5.688 -16.679 5.390 1.00 88.81 87 ARG A N 1
ATOM 684 C CA . ARG A 1 87 ? -4.760 -17.415 6.248 1.00 88.81 87 ARG A CA 1
ATOM 685 C C . ARG A 1 87 ? -4.289 -18.698 5.552 1.00 88.81 87 ARG A C 1
ATOM 687 O O . ARG A 1 87 ? -5.071 -19.396 4.918 1.00 88.81 87 ARG A O 1
ATOM 694 N N . GLY A 1 88 ? -2.993 -18.998 5.659 1.00 88.12 88 GLY A N 1
ATOM 695 C CA . GLY A 1 88 ? -2.368 -20.161 5.012 1.00 88.12 88 GLY A CA 1
ATOM 696 C C . GLY A 1 88 ? -1.954 -19.944 3.551 1.00 88.12 88 GLY A C 1
ATOM 697 O O . GLY A 1 88 ? -1.322 -20.820 2.967 1.00 88.12 88 GLY A O 1
ATOM 698 N N . ARG A 1 89 ? -2.257 -18.781 2.959 1.00 88.75 89 ARG A N 1
ATOM 699 C CA . ARG A 1 89 ? -1.743 -18.387 1.637 1.00 88.75 89 ARG A CA 1
ATOM 700 C C . ARG A 1 89 ? -0.373 -17.724 1.770 1.00 88.75 89 ARG A C 1
ATOM 702 O O . ARG A 1 89 ? 0.060 -17.391 2.871 1.00 88.75 89 ARG A O 1
ATOM 709 N N . ASN A 1 90 ? 0.301 -17.502 0.639 1.00 90.25 90 ASN A N 1
ATOM 710 C CA . ASN A 1 90 ? 1.528 -16.707 0.612 1.00 90.25 90 ASN A CA 1
ATOM 711 C C . ASN A 1 90 ? 1.255 -15.321 1.242 1.00 90.25 90 ASN A C 1
ATOM 713 O O . ASN A 1 90 ? 0.456 -14.570 0.677 1.00 90.25 90 ASN A O 1
ATOM 717 N N . PRO A 1 91 ? 1.910 -14.944 2.357 1.00 93.94 91 PRO A N 1
ATOM 718 C CA . PRO A 1 91 ? 1.659 -13.666 3.021 1.00 93.94 91 PRO A CA 1
ATOM 719 C C . PRO A 1 91 ? 1.935 -12.465 2.111 1.00 93.94 91 PRO A C 1
ATOM 721 O O . PRO A 1 91 ? 1.249 -11.457 2.218 1.00 93.94 91 PRO A O 1
ATOM 724 N N . LEU A 1 92 ? 2.868 -12.581 1.159 1.00 94.94 92 LEU A N 1
ATOM 725 C CA . LEU A 1 92 ? 3.167 -11.509 0.202 1.00 94.94 92 LEU A CA 1
ATOM 726 C C . LEU A 1 92 ? 2.091 -11.336 -0.875 1.00 94.94 92 LEU A C 1
ATOM 728 O O . LEU A 1 92 ? 2.064 -10.315 -1.564 1.00 94.94 92 LEU A O 1
ATOM 732 N N . LEU A 1 93 ? 1.210 -12.329 -1.031 1.00 94.31 93 LEU A N 1
ATOM 733 C CA . LEU A 1 93 ? 0.052 -12.253 -1.913 1.00 94.31 93 LEU A CA 1
ATOM 734 C C . LEU A 1 93 ? -1.130 -11.562 -1.222 1.00 94.31 93 LEU A C 1
ATOM 736 O O . LEU A 1 93 ? -1.915 -10.895 -1.891 1.00 94.31 93 LEU A O 1
ATOM 740 N N . THR A 1 94 ? -1.236 -11.658 0.106 1.00 95.19 94 THR A N 1
ATOM 741 C CA . THR A 1 94 ? -2.361 -11.121 0.884 1.00 95.19 94 THR A CA 1
ATOM 742 C C . THR A 1 94 ? -2.671 -9.646 0.607 1.00 95.19 94 THR A C 1
ATOM 744 O O . THR A 1 94 ? -3.838 -9.351 0.354 1.00 95.19 94 THR A O 1
ATOM 747 N N . PRO A 1 95 ? -1.702 -8.706 0.552 1.00 96.31 95 PRO A N 1
ATOM 748 C CA . PRO A 1 95 ? -2.020 -7.316 0.230 1.00 96.31 95 PRO A CA 1
ATOM 749 C C . PRO A 1 95 ? -2.659 -7.164 -1.154 1.00 96.31 95 PRO A C 1
ATOM 751 O O . PRO A 1 95 ? -3.543 -6.331 -1.333 1.00 96.31 95 PRO A O 1
ATOM 754 N N . LEU A 1 96 ? -2.241 -7.985 -2.124 1.00 95.38 96 LEU A N 1
ATOM 755 C CA . LEU A 1 96 ? -2.752 -7.937 -3.495 1.00 95.38 96 LEU A CA 1
ATOM 756 C C . LEU A 1 96 ? -4.206 -8.399 -3.589 1.00 95.38 96 LEU A C 1
ATOM 758 O O . LEU A 1 96 ? -4.983 -7.843 -4.356 1.00 95.38 96 LEU A O 1
ATOM 762 N N . LEU A 1 97 ? -4.576 -9.377 -2.765 1.00 93.94 97 LEU A N 1
ATOM 763 C CA . LEU A 1 97 ? -5.948 -9.876 -2.657 1.00 93.94 97 LEU A CA 1
ATOM 764 C C . LEU A 1 97 ? -6.892 -8.857 -2.010 1.00 93.94 97 LEU A C 1
ATOM 766 O O . LEU A 1 97 ? -8.090 -8.877 -2.262 1.00 93.94 97 LEU A O 1
ATOM 770 N N . TYR A 1 98 ? -6.339 -7.933 -1.228 1.00 94.88 98 TYR A N 1
ATOM 771 C CA . TYR A 1 98 ? -7.043 -6.788 -0.664 1.00 94.88 98 TYR A CA 1
ATOM 772 C C . TYR A 1 98 ? -6.805 -5.508 -1.479 1.00 94.88 98 TYR A C 1
ATOM 774 O O . TYR A 1 98 ? -6.663 -4.422 -0.922 1.00 94.88 98 TYR A O 1
ATOM 782 N N . GLU A 1 99 ? -6.744 -5.619 -2.808 1.00 94.56 99 GLU A N 1
ATOM 783 C CA . GLU A 1 99 ? -6.697 -4.492 -3.755 1.00 94.56 99 GLU A CA 1
ATOM 784 C C . GLU A 1 99 ? -5.471 -3.565 -3.655 1.00 94.56 99 GLU A C 1
ATOM 786 O O . GLU A 1 99 ? -5.425 -2.521 -4.320 1.00 94.56 99 GLU A O 1
ATOM 791 N N . PHE A 1 100 ? -4.435 -3.916 -2.883 1.00 96.62 100 PHE A N 1
ATOM 792 C CA . PHE A 1 100 ? -3.150 -3.238 -3.034 1.00 96.62 100 PHE A CA 1
ATOM 793 C C . PHE A 1 100 ? -2.506 -3.671 -4.344 1.00 96.62 100 PHE A C 1
ATOM 795 O O . PHE A 1 100 ? -2.614 -4.810 -4.792 1.00 96.62 100 PHE A O 1
ATOM 802 N N . ARG A 1 101 ? -1.764 -2.761 -4.966 1.00 95.81 101 ARG A N 1
ATOM 803 C CA . ARG A 1 101 ? -1.099 -3.052 -6.236 1.00 95.81 101 ARG A CA 1
ATOM 804 C C . ARG A 1 101 ? 0.393 -2.910 -6.105 1.00 95.81 101 ARG A C 1
ATOM 806 O O . ARG A 1 101 ? 0.891 -1.810 -5.896 1.00 95.81 101 ARG A O 1
ATOM 813 N N . ARG A 1 102 ? 1.109 -4.015 -6.282 1.00 95.44 102 ARG A N 1
ATOM 814 C CA . ARG A 1 102 ? 2.568 -4.025 -6.346 1.00 95.44 102 ARG A CA 1
ATOM 815 C C . ARG A 1 102 ? 3.030 -3.687 -7.760 1.00 95.44 102 ARG A C 1
ATOM 817 O O . ARG A 1 102 ? 2.768 -4.426 -8.702 1.00 95.44 102 ARG A O 1
ATOM 824 N N . MET A 1 103 ? 3.737 -2.576 -7.895 1.00 93.94 103 MET A N 1
ATOM 825 C CA . MET A 1 103 ? 4.349 -2.109 -9.132 1.00 93.94 103 MET A CA 1
ATOM 826 C C . MET A 1 103 ? 5.870 -2.178 -9.005 1.00 93.94 103 MET A C 1
ATOM 828 O O . MET A 1 103 ? 6.427 -1.695 -8.022 1.00 93.94 103 MET A O 1
ATOM 832 N N . THR A 1 104 ? 6.552 -2.715 -10.016 1.00 93.88 104 THR A N 1
ATOM 833 C CA . THR A 1 104 ? 8.018 -2.648 -10.104 1.00 93.88 104 THR A CA 1
ATOM 834 C C . THR A 1 104 ? 8.411 -1.523 -11.052 1.00 93.88 104 THR A C 1
ATOM 836 O O . THR A 1 104 ? 8.131 -1.569 -12.249 1.00 93.88 104 THR A O 1
ATOM 839 N N . GLY A 1 105 ? 9.054 -0.494 -10.512 1.00 91.19 105 GLY A N 1
ATOM 840 C CA . GLY A 1 105 ? 9.631 0.611 -11.259 1.00 91.19 105 GLY A CA 1
ATOM 841 C C . GLY A 1 105 ? 11.068 0.322 -11.689 1.00 91.19 105 GLY A C 1
ATOM 842 O O . GLY A 1 105 ? 11.815 -0.393 -11.019 1.00 91.19 105 GLY A O 1
ATOM 843 N N . ARG A 1 106 ? 11.471 0.925 -12.808 1.00 92.31 106 ARG A N 1
ATOM 844 C CA . ARG A 1 106 ? 12.850 0.925 -13.314 1.00 92.31 106 ARG A CA 1
ATOM 845 C C . ARG A 1 106 ? 13.351 2.358 -13.363 1.00 92.31 106 ARG A C 1
ATOM 847 O O . ARG A 1 106 ? 12.648 3.228 -13.870 1.00 92.31 106 ARG A O 1
ATOM 854 N N . ARG A 1 107 ? 14.551 2.614 -12.847 1.00 91.81 107 ARG A N 1
ATOM 855 C CA . ARG A 1 107 ? 15.186 3.934 -12.888 1.00 91.81 107 ARG A CA 1
ATOM 856 C C . ARG A 1 107 ? 16.639 3.792 -13.318 1.00 91.81 107 ARG A C 1
ATOM 858 O O . ARG A 1 107 ? 17.362 2.956 -12.789 1.00 91.81 107 ARG A O 1
ATOM 865 N N . ARG A 1 108 ? 17.082 4.634 -14.252 1.00 94.50 108 ARG A N 1
ATOM 866 C CA . ARG A 1 108 ? 18.493 4.728 -14.642 1.00 94.50 108 ARG A CA 1
ATOM 867 C C . ARG A 1 108 ? 19.114 5.961 -13.993 1.00 94.50 108 ARG A C 1
ATOM 869 O O . ARG A 1 108 ? 18.602 7.061 -14.171 1.00 94.50 108 ARG A O 1
ATOM 876 N N . VAL A 1 109 ? 20.199 5.777 -13.247 1.00 90.75 109 VAL A N 1
ATOM 877 C CA . VAL A 1 109 ? 20.974 6.858 -12.616 1.00 90.75 109 VAL A CA 1
ATOM 878 C C . VAL A 1 109 ? 22.452 6.578 -12.868 1.00 90.75 109 VAL A C 1
ATOM 880 O O . VAL A 1 109 ? 22.902 5.459 -12.644 1.00 90.75 109 VAL A O 1
ATOM 883 N N . ASN A 1 110 ? 23.207 7.562 -13.368 1.00 90.31 110 ASN A N 1
ATOM 884 C CA . ASN A 1 110 ? 24.647 7.428 -13.652 1.00 90.31 110 ASN A CA 1
ATOM 885 C C . ASN A 1 110 ? 24.993 6.169 -14.470 1.00 90.31 110 ASN A C 1
ATOM 887 O O . ASN A 1 110 ? 25.863 5.387 -14.103 1.00 90.31 110 ASN A O 1
ATOM 891 N N . ARG A 1 111 ? 24.252 5.929 -15.562 1.00 92.62 111 ARG A N 1
ATOM 892 C CA . ARG A 1 111 ? 24.333 4.732 -16.430 1.00 92.62 111 ARG A CA 1
ATOM 893 C C . ARG A 1 111 ? 23.982 3.392 -15.758 1.00 92.62 111 ARG A C 1
ATOM 895 O O . ARG A 1 111 ? 23.754 2.436 -16.497 1.00 92.62 111 ARG A O 1
ATOM 902 N N . LYS A 1 112 ? 23.818 3.333 -14.433 1.00 94.19 112 LYS A N 1
ATOM 903 C CA . LYS A 1 112 ? 23.389 2.153 -13.671 1.00 94.19 112 LYS A CA 1
ATOM 904 C C . LYS A 1 112 ? 21.863 2.047 -13.637 1.00 94.19 112 LYS A C 1
ATOM 906 O O . LYS A 1 112 ? 21.162 3.031 -13.402 1.00 94.19 112 LYS A O 1
ATOM 911 N N . MET A 1 113 ? 21.345 0.848 -13.890 1.00 93.25 113 MET A N 1
ATOM 912 C CA . MET A 1 113 ? 19.919 0.545 -13.762 1.00 93.25 113 MET A CA 1
ATOM 913 C C . MET A 1 113 ? 19.614 0.098 -12.332 1.00 93.25 113 MET A C 1
ATOM 915 O O . MET A 1 113 ? 20.341 -0.724 -11.777 1.00 93.25 113 MET A O 1
ATOM 919 N N . SER A 1 114 ? 18.536 0.614 -11.749 1.00 92.50 114 SER A N 1
ATOM 920 C CA . SER A 1 114 ? 17.989 0.147 -10.480 1.00 92.50 114 SER A CA 1
ATOM 921 C C . SER A 1 114 ? 16.501 -0.160 -10.607 1.00 92.50 114 SER A C 1
ATOM 923 O O . SER A 1 114 ? 15.753 0.488 -11.347 1.00 92.50 114 SER A O 1
ATOM 925 N N . PHE A 1 115 ? 16.078 -1.177 -9.867 1.00 94.62 115 PHE A N 1
ATOM 926 C CA . PHE A 1 115 ? 14.689 -1.591 -9.750 1.00 94.62 115 PHE A CA 1
ATOM 927 C C . PHE A 1 115 ? 14.198 -1.221 -8.358 1.00 94.62 115 PHE A C 1
ATOM 929 O O . PHE A 1 115 ? 14.948 -1.307 -7.389 1.00 94.62 115 PHE A O 1
ATOM 936 N N . HIS A 1 116 ? 12.951 -0.787 -8.262 1.00 94.56 116 HIS A N 1
ATOM 937 C CA . HIS A 1 116 ? 12.318 -0.488 -6.984 1.00 94.56 116 HIS A CA 1
ATOM 938 C C . HIS A 1 116 ? 10.867 -0.937 -7.020 1.00 94.56 116 HIS A C 1
ATOM 940 O O . HIS A 1 116 ? 10.244 -0.967 -8.079 1.00 94.56 116 HIS A O 1
ATOM 946 N N . VAL A 1 117 ? 10.328 -1.282 -5.860 1.00 97.00 117 VAL A N 1
ATOM 947 C CA . VAL A 1 117 ? 8.934 -1.691 -5.712 1.00 97.00 117 VAL A CA 1
ATOM 948 C C . VAL A 1 117 ? 8.137 -0.534 -5.121 1.00 97.00 117 VAL A C 1
ATOM 950 O O . VAL A 1 117 ? 8.618 0.191 -4.254 1.00 97.00 117 VAL A O 1
ATOM 953 N N . ILE A 1 118 ? 6.915 -0.353 -5.605 1.00 96.88 118 ILE A N 1
ATOM 954 C CA . ILE A 1 118 ? 5.938 0.603 -5.091 1.00 96.88 118 ILE A CA 1
ATOM 955 C C . ILE A 1 118 ? 4.642 -0.164 -4.868 1.00 96.88 118 ILE A C 1
ATOM 957 O O . ILE A 1 118 ? 4.163 -0.829 -5.783 1.00 96.88 118 ILE A O 1
ATOM 961 N N . TYR A 1 119 ? 4.045 -0.044 -3.688 1.00 97.69 119 TYR A N 1
ATOM 962 C CA . TYR A 1 119 ? 2.664 -0.467 -3.479 1.00 97.69 119 TYR A CA 1
ATOM 963 C C . TYR A 1 119 ? 1.741 0.730 -3.668 1.00 97.69 119 TYR A C 1
ATOM 965 O O . TYR A 1 119 ? 1.959 1.779 -3.071 1.00 97.69 119 TYR A O 1
ATOM 973 N N . LYS A 1 120 ? 0.698 0.592 -4.484 1.00 97.75 120 LYS A N 1
ATOM 974 C CA . LYS A 1 120 ? -0.441 1.510 -4.459 1.00 97.75 120 LYS A CA 1
ATOM 975 C C . LYS A 1 120 ? -1.503 0.964 -3.523 1.00 97.75 120 LYS A C 1
ATOM 977 O O . LYS A 1 120 ? -1.866 -0.206 -3.631 1.00 97.75 120 LYS A O 1
ATOM 982 N N . SER A 1 121 ? -1.990 1.811 -2.628 1.00 97.50 121 SER A N 1
ATOM 983 C CA . SER A 1 121 ? -3.112 1.484 -1.757 1.00 97.50 121 SER A CA 1
ATOM 984 C C . SER A 1 121 ? -4.456 1.542 -2.511 1.00 97.50 121 SER A C 1
ATOM 986 O O . SER A 1 121 ? -4.515 2.083 -3.622 1.00 97.50 121 SER A O 1
ATOM 988 N N . PRO A 1 122 ? -5.561 1.058 -1.915 1.00 96.44 122 PRO A N 1
ATOM 989 C CA . PRO A 1 122 ? -6.896 1.082 -2.528 1.00 96.44 122 PRO A CA 1
ATOM 990 C C . PRO A 1 122 ? -7.447 2.485 -2.822 1.00 96.44 122 PRO A C 1
ATOM 992 O O . PRO A 1 122 ? -8.347 2.627 -3.654 1.00 96.44 122 PRO A O 1
ATOM 995 N N . CYS A 1 123 ? -6.915 3.515 -2.149 1.00 96.62 123 CYS A N 1
ATOM 996 C CA . CYS A 1 123 ? -7.210 4.926 -2.421 1.00 96.62 123 CYS A CA 1
ATOM 997 C C . CYS A 1 123 ? -6.210 5.580 -3.394 1.00 96.62 123 CYS A C 1
ATOM 999 O O . CYS A 1 123 ? -6.285 6.780 -3.641 1.00 96.62 123 CYS A O 1
ATOM 1001 N N . GLY A 1 124 ? -5.267 4.808 -3.941 1.00 96.81 124 GLY A N 1
ATOM 1002 C CA . GLY A 1 124 ? -4.315 5.236 -4.964 1.00 96.81 124 GLY A CA 1
ATOM 1003 C C . GLY A 1 124 ? -2.991 5.790 -4.446 1.00 96.81 124 GLY A C 1
ATOM 1004 O O . GLY A 1 124 ? -2.105 6.051 -5.264 1.00 96.81 124 GLY A O 1
ATOM 1005 N N . LEU A 1 125 ? -2.824 5.948 -3.128 1.00 97.75 125 LEU A N 1
ATOM 1006 C CA . LEU A 1 125 ? -1.595 6.482 -2.538 1.00 97.75 125 LEU A CA 1
ATOM 1007 C C . LEU A 1 125 ? -0.409 5.555 -2.841 1.00 97.75 125 LEU A C 1
ATOM 1009 O O . LEU A 1 125 ? -0.486 4.344 -2.632 1.00 97.75 125 LEU A O 1
ATOM 1013 N N . CYS A 1 126 ? 0.697 6.130 -3.312 1.00 97.38 126 CYS A N 1
ATOM 1014 C CA . CYS A 1 126 ? 1.936 5.399 -3.561 1.00 97.38 126 CYS A CA 1
ATOM 1015 C C . CYS A 1 126 ? 2.751 5.252 -2.270 1.00 97.38 126 CYS A C 1
ATOM 1017 O O . CYS A 1 126 ? 3.099 6.246 -1.638 1.00 97.38 126 CYS A O 1
ATOM 1019 N N . LEU A 1 127 ? 3.113 4.016 -1.940 1.00 98.00 127 LEU A N 1
ATOM 1020 C CA . LEU A 1 127 ? 3.889 3.615 -0.772 1.00 98.00 127 LEU A CA 1
ATOM 1021 C C . LEU A 1 127 ? 5.190 2.956 -1.258 1.00 98.00 127 LEU A C 1
ATOM 1023 O O . LEU A 1 127 ? 5.172 1.906 -1.901 1.00 98.00 127 LEU A O 1
ATOM 1027 N N . ARG A 1 128 ? 6.325 3.601 -0.999 1.00 97.25 128 ARG A N 1
ATOM 1028 C CA . ARG A 1 128 ? 7.656 3.275 -1.545 1.00 97.25 128 ARG A CA 1
ATOM 1029 C C . ARG A 1 128 ? 8.645 2.802 -0.480 1.00 97.25 128 ARG A C 1
ATOM 1031 O O . ARG A 1 128 ? 9.752 2.396 -0.818 1.00 97.25 128 ARG A O 1
ATOM 1038 N N . SER A 1 129 ? 8.278 2.887 0.796 1.00 98.25 129 SER A N 1
ATOM 1039 C CA . SER A 1 129 ? 9.095 2.434 1.925 1.00 98.25 129 SER A CA 1
ATOM 1040 C C . SER A 1 129 ? 8.243 1.729 2.977 1.00 98.25 129 SER A C 1
ATOM 1042 O O . SER A 1 129 ? 7.046 1.998 3.095 1.00 98.25 129 SER A O 1
ATOM 1044 N N . MET A 1 130 ? 8.867 0.871 3.788 1.00 98.19 130 MET A N 1
ATOM 1045 C CA . MET A 1 130 ? 8.179 0.215 4.908 1.00 98.19 130 MET A CA 1
ATOM 1046 C C . MET A 1 130 ? 7.605 1.238 5.898 1.00 98.19 130 MET A C 1
ATOM 1048 O O . MET A 1 130 ? 6.509 1.044 6.410 1.00 98.19 130 MET A O 1
ATOM 1052 N N . ALA A 1 131 ? 8.280 2.376 6.096 1.00 98.69 131 ALA A N 1
ATOM 1053 C CA . ALA A 1 131 ? 7.793 3.460 6.949 1.00 98.69 131 ALA A CA 1
ATOM 1054 C C . ALA A 1 131 ? 6.535 4.154 6.390 1.00 98.69 131 ALA A C 1
ATOM 1056 O O . ALA A 1 131 ? 5.649 4.546 7.148 1.00 98.69 131 ALA A O 1
ATOM 1057 N N . GLU A 1 132 ? 6.427 4.328 5.070 1.00 98.62 132 GLU A N 1
ATOM 1058 C CA . GLU A 1 132 ? 5.197 4.827 4.435 1.00 98.62 132 GLU A CA 1
ATOM 1059 C C . GLU A 1 132 ? 4.049 3.821 4.578 1.00 98.62 132 GLU A C 1
ATOM 1061 O O . GLU A 1 132 ? 2.939 4.219 4.927 1.00 98.62 132 GLU A O 1
ATOM 1066 N N . ILE A 1 133 ? 4.328 2.528 4.385 1.00 98.69 133 ILE A N 1
ATOM 1067 C CA . ILE A 1 133 ? 3.344 1.450 4.557 1.00 98.69 133 ILE A CA 1
ATOM 1068 C C . ILE A 1 133 ? 2.835 1.416 6.000 1.00 98.69 133 ILE A C 1
ATOM 1070 O O . ILE A 1 133 ? 1.631 1.485 6.224 1.00 98.69 133 ILE A O 1
ATOM 1074 N N . GLN A 1 134 ? 3.735 1.391 6.984 1.00 98.62 134 GLN A N 1
ATOM 1075 C CA . GLN A 1 134 ? 3.378 1.391 8.402 1.00 98.62 134 GLN A CA 1
ATOM 1076 C C . GLN A 1 134 ? 2.501 2.595 8.771 1.00 98.62 134 GLN A C 1
ATOM 1078 O O . GLN A 1 134 ? 1.450 2.428 9.389 1.00 98.62 134 GLN A O 1
ATOM 1083 N N . ARG A 1 135 ? 2.900 3.807 8.358 1.00 98.62 135 ARG A N 1
ATOM 1084 C CA . ARG A 1 135 ? 2.105 5.022 8.595 1.00 98.62 135 ARG A CA 1
ATOM 1085 C C . ARG A 1 135 ? 0.712 4.907 7.986 1.00 98.62 135 ARG A C 1
ATOM 1087 O O . ARG A 1 135 ? -0.257 5.255 8.649 1.00 98.62 135 ARG A O 1
ATOM 1094 N N . TYR A 1 136 ? 0.604 4.398 6.760 1.00 98.62 136 TYR A N 1
ATOM 1095 C CA . TYR A 1 136 ? -0.685 4.188 6.107 1.00 98.62 136 TYR A CA 1
ATOM 1096 C C . TYR A 1 136 ? -1.572 3.203 6.881 1.00 98.62 136 TYR A C 1
ATOM 1098 O O . TYR A 1 136 ? -2.734 3.517 7.143 1.00 98.62 136 TYR A O 1
ATOM 1106 N N . LEU A 1 137 ? -1.034 2.047 7.289 1.00 98.44 137 LEU A N 1
ATOM 1107 C CA . LEU A 1 137 ? -1.780 1.034 8.046 1.00 98.44 137 LEU A CA 1
ATOM 1108 C C . LEU A 1 137 ? -2.304 1.592 9.377 1.00 98.44 137 LEU A C 1
ATOM 1110 O O . LEU A 1 137 ? -3.480 1.416 9.690 1.00 98.44 137 LEU A O 1
ATOM 1114 N N . PHE A 1 138 ? -1.479 2.335 10.120 1.00 98.31 138 PHE A N 1
ATOM 1115 C CA . PHE A 1 138 ? -1.910 2.967 11.371 1.00 98.31 138 PHE A CA 1
ATOM 1116 C C . PHE A 1 138 ? -2.951 4.062 11.150 1.00 98.31 138 PHE A C 1
ATOM 1118 O O . PHE A 1 138 ? -4.000 4.063 11.793 1.00 98.31 138 PHE A O 1
ATOM 1125 N N . GLN A 1 139 ? -2.698 4.966 10.207 1.00 98.12 139 GLN A N 1
ATOM 1126 C CA . GLN A 1 139 ? -3.583 6.089 9.911 1.00 98.12 139 GLN A CA 1
ATOM 1127 C C . GLN A 1 139 ? -4.976 5.619 9.448 1.00 98.12 139 GLN A C 1
ATOM 1129 O O . GLN A 1 139 ? -5.997 6.217 9.789 1.00 98.12 139 GLN A O 1
ATOM 1134 N N . THR A 1 140 ? -5.031 4.523 8.688 1.00 98.38 140 THR A N 1
ATOM 1135 C CA . THR A 1 140 ? -6.283 3.909 8.220 1.00 98.38 140 THR A CA 1
ATOM 1136 C C . THR A 1 140 ? -6.903 2.928 9.216 1.00 98.38 140 THR A C 1
ATOM 1138 O O . THR A 1 140 ? -7.984 2.409 8.944 1.00 98.38 140 THR A O 1
ATOM 1141 N N . ARG A 1 141 ? -6.269 2.689 10.375 1.00 97.75 141 ARG A N 1
ATOM 1142 C CA . ARG A 1 141 ? -6.687 1.683 11.370 1.00 97.75 141 ARG A CA 1
ATOM 1143 C C . ARG A 1 141 ? -6.921 0.309 10.725 1.00 97.75 141 ARG A C 1
ATOM 1145 O O . ARG A 1 141 ? -7.971 -0.310 10.899 1.00 97.75 141 ARG A O 1
ATOM 1152 N N . CYS A 1 142 ? -5.963 -0.125 9.909 1.00 97.31 142 CYS A N 1
ATOM 1153 C CA . CYS A 1 142 ? -6.005 -1.427 9.257 1.00 97.31 142 CYS A CA 1
ATOM 1154 C C . CYS A 1 142 ? -5.714 -2.547 10.269 1.00 97.31 142 CYS A C 1
ATOM 1156 O O . CYS A 1 142 ? -4.750 -2.473 11.024 1.00 97.31 142 CYS A O 1
ATOM 1158 N N . ASP A 1 143 ? -6.551 -3.577 10.260 1.00 95.75 143 ASP A N 1
ATOM 1159 C CA . ASP A 1 143 ? -6.578 -4.710 11.197 1.00 95.75 143 ASP A CA 1
ATOM 1160 C C . ASP A 1 143 ? -6.631 -6.076 10.482 1.00 95.75 143 ASP A C 1
ATOM 1162 O O . ASP A 1 143 ? -6.623 -7.119 11.128 1.00 95.75 143 ASP A O 1
ATOM 1166 N N . PHE A 1 144 ? -6.663 -6.083 9.146 1.00 96.00 144 PHE A N 1
ATOM 1167 C CA . PHE A 1 144 ? -6.693 -7.291 8.308 1.00 96.00 144 PHE A CA 1
ATOM 1168 C C . PHE A 1 144 ? -5.456 -7.435 7.402 1.00 96.00 144 PHE A C 1
ATOM 1170 O O . PHE A 1 144 ? -5.280 -8.467 6.755 1.00 96.00 144 PHE A O 1
ATOM 1177 N N . ILE A 1 145 ? -4.584 -6.418 7.357 1.00 95.75 145 ILE A N 1
ATOM 1178 C CA . ILE A 1 145 ? -3.273 -6.469 6.697 1.00 95.75 145 ILE A CA 1
ATOM 1179 C C . ILE A 1 145 ? -2.217 -5.907 7.648 1.00 95.75 145 ILE A C 1
ATOM 1181 O O . ILE A 1 145 ? -2.399 -4.845 8.240 1.00 95.75 145 ILE A O 1
ATOM 1185 N N . PHE A 1 146 ? -1.084 -6.594 7.742 1.00 96.56 146 PHE A N 1
ATOM 1186 C CA . PHE A 1 146 ? 0.031 -6.280 8.623 1.00 96.56 146 PHE A CA 1
ATOM 1187 C C . PHE A 1 146 ? 1.287 -5.950 7.822 1.00 96.56 146 PHE A C 1
ATOM 1189 O O . PHE A 1 146 ? 1.430 -6.325 6.656 1.00 96.56 146 PHE A O 1
ATOM 1196 N N . LEU A 1 147 ? 2.214 -5.247 8.469 1.00 97.75 147 LEU A N 1
ATOM 1197 C CA . LEU A 1 147 ? 3.441 -4.754 7.846 1.00 97.75 147 LEU A CA 1
ATOM 1198 C C . LEU A 1 147 ? 4.302 -5.884 7.252 1.00 97.75 147 LEU A C 1
ATOM 1200 O O . LEU A 1 147 ? 4.869 -5.714 6.178 1.00 97.75 147 LEU A O 1
ATOM 1204 N N . GLU A 1 148 ? 4.347 -7.042 7.911 1.00 96.31 148 GLU A N 1
ATOM 1205 C CA . GLU A 1 148 ? 5.115 -8.231 7.503 1.00 96.31 148 GLU A CA 1
ATOM 1206 C C . GLU A 1 148 ? 4.666 -8.855 6.172 1.00 96.31 148 GLU A C 1
ATOM 1208 O O . GLU A 1 148 ? 5.426 -9.573 5.528 1.00 96.31 148 GLU A O 1
ATOM 1213 N N . MET A 1 149 ? 3.445 -8.553 5.725 1.00 97.31 149 MET A N 1
ATOM 1214 C CA . MET A 1 149 ? 2.914 -9.045 4.452 1.00 97.31 149 MET A CA 1
ATOM 1215 C C . MET A 1 149 ? 3.383 -8.213 3.253 1.00 97.31 149 MET A C 1
ATOM 1217 O O . MET A 1 149 ? 3.119 -8.570 2.107 1.00 97.31 149 MET A O 1
ATOM 1221 N N . PHE A 1 150 ? 4.102 -7.113 3.487 1.00 98.00 150 PHE A N 1
ATOM 1222 C CA . PHE A 1 150 ? 4.678 -6.296 2.429 1.00 98.00 150 PHE A CA 1
ATOM 1223 C C . PHE A 1 150 ? 6.160 -6.603 2.229 1.00 98.00 150 PHE A C 1
ATOM 1225 O O . PHE A 1 150 ? 6.948 -6.630 3.169 1.00 98.00 150 PHE A O 1
ATOM 1232 N N . CYS A 1 151 ? 6.561 -6.736 0.964 1.00 97.25 151 CYS A N 1
ATOM 1233 C CA . CYS A 1 151 ? 7.963 -6.858 0.575 1.00 97.25 151 CYS A CA 1
ATOM 1234 C C . CYS A 1 151 ? 8.305 -5.869 -0.543 1.00 97.25 151 CYS A C 1
ATOM 1236 O O . CYS A 1 151 ? 7.666 -5.864 -1.605 1.00 97.25 151 CYS A O 1
ATOM 1238 N N . LEU A 1 152 ? 9.319 -5.038 -0.296 1.00 97.00 152 LEU A N 1
ATOM 1239 C CA .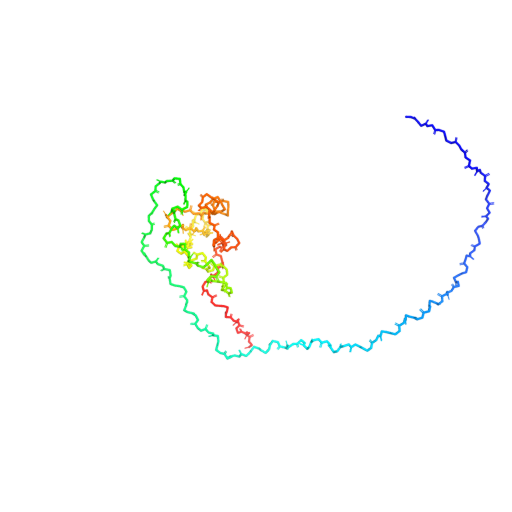 LEU A 1 152 ? 9.833 -4.037 -1.236 1.00 97.00 152 LEU A CA 1
ATOM 1240 C C . LEU A 1 152 ? 11.079 -4.505 -2.008 1.00 97.00 15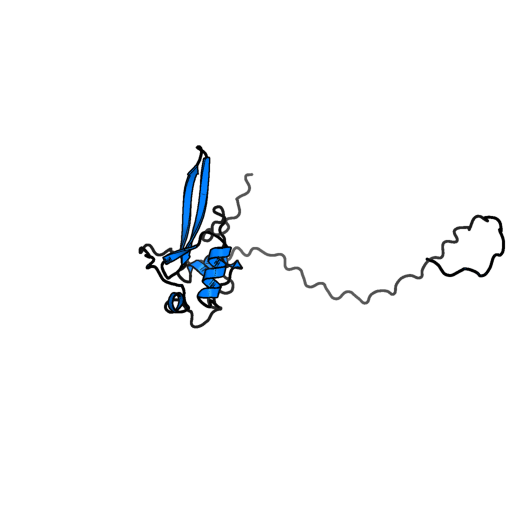2 LEU A C 1
ATOM 1242 O O . LEU A 1 152 ? 11.649 -3.723 -2.768 1.00 97.00 152 LEU A O 1
ATOM 1246 N N . ASP A 1 153 ? 11.480 -5.768 -1.855 1.00 95.56 153 ASP A N 1
ATOM 1247 C CA . ASP A 1 153 ? 12.557 -6.362 -2.645 1.00 95.56 153 ASP A CA 1
ATOM 1248 C C . ASP A 1 153 ? 12.082 -6.582 -4.099 1.00 95.56 153 ASP A C 1
ATOM 1250 O O . ASP A 1 153 ? 11.091 -7.294 -4.318 1.00 95.56 153 ASP A O 1
ATOM 1254 N N . PRO A 1 154 ? 12.737 -5.975 -5.111 1.00 94.00 154 PRO A N 1
ATOM 1255 C CA . PRO A 1 154 ? 12.359 -6.133 -6.514 1.00 94.00 154 PRO A CA 1
ATOM 1256 C C . PRO A 1 154 ? 12.559 -7.552 -7.059 1.00 94.00 154 PRO A C 1
ATOM 1258 O O . PRO A 1 154 ? 11.939 -7.888 -8.069 1.00 94.00 154 PRO A O 1
ATOM 1261 N N . TYR A 1 155 ? 13.383 -8.381 -6.418 1.00 92.62 155 TYR A N 1
ATOM 1262 C CA . TYR A 1 155 ? 13.696 -9.735 -6.877 1.00 92.62 155 TYR A CA 1
ATOM 1263 C C . TYR A 1 155 ? 12.718 -10.791 -6.356 1.00 92.62 155 TYR A C 1
ATOM 1265 O O . TYR A 1 155 ? 12.687 -11.911 -6.864 1.00 92.62 155 TYR A O 1
ATOM 1273 N N . VAL A 1 156 ? 11.861 -10.435 -5.396 1.00 92.19 156 VAL A N 1
ATOM 1274 C CA . VAL A 1 156 ? 10.817 -11.334 -4.901 1.00 92.19 156 VAL A CA 1
ATOM 1275 C C . VAL A 1 156 ? 9.671 -11.434 -5.914 1.00 92.19 156 VAL A C 1
ATOM 1277 O O . VAL A 1 156 ? 9.029 -10.439 -6.278 1.00 92.19 156 VAL A O 1
ATOM 1280 N N . LEU A 1 157 ? 9.403 -12.665 -6.358 1.00 89.00 157 LEU A N 1
ATOM 1281 C CA . LEU A 1 157 ? 8.346 -13.014 -7.308 1.00 89.00 157 LEU A CA 1
ATOM 1282 C C . LEU A 1 157 ? 7.134 -13.589 -6.562 1.00 89.00 157 LEU A C 1
ATOM 1284 O O . LEU A 1 157 ? 7.054 -14.788 -6.328 1.00 89.00 157 LEU A O 1
ATOM 1288 N N . VAL A 1 158 ? 6.187 -12.721 -6.201 1.00 87.00 158 VAL A N 1
ATOM 1289 C CA . VAL A 1 158 ? 5.043 -13.048 -5.322 1.00 87.00 158 VAL A CA 1
ATOM 1290 C C . VAL A 1 158 ? 4.127 -14.152 -5.874 1.00 87.00 158 VAL A C 1
ATOM 1292 O O . VAL A 1 158 ? 3.688 -15.014 -5.120 1.00 87.00 158 VAL A O 1
ATOM 1295 N N . ASP A 1 159 ? 3.842 -14.127 -7.176 1.00 78.81 159 ASP A N 1
ATOM 1296 C CA . ASP A 1 159 ? 2.872 -15.024 -7.831 1.00 78.81 159 ASP A CA 1
ATOM 1297 C C . ASP A 1 159 ? 3.542 -16.219 -8.540 1.00 78.81 159 ASP A C 1
ATOM 1299 O O . ASP A 1 159 ? 2.885 -17.088 -9.113 1.00 78.81 159 ASP A O 1
ATOM 1303 N N . ARG A 1 160 ? 4.881 -16.295 -8.523 1.00 75.50 160 ARG A N 1
ATOM 1304 C CA . ARG A 1 160 ? 5.582 -17.420 -9.146 1.00 75.50 160 ARG A CA 1
ATOM 1305 C C . ARG A 1 160 ? 5.593 -18.594 -8.171 1.00 75.50 160 ARG A C 1
ATOM 1307 O O . ARG A 1 160 ? 6.198 -18.519 -7.106 1.00 75.50 160 ARG A O 1
ATOM 1314 N N . ARG A 1 161 ? 4.982 -19.709 -8.575 1.00 69.56 161 ARG A N 1
ATOM 1315 C CA . ARG A 1 161 ? 5.115 -20.983 -7.858 1.00 69.56 161 ARG A CA 1
ATOM 1316 C C . ARG A 1 161 ? 6.584 -21.404 -7.815 1.00 69.56 161 ARG A C 1
ATOM 1318 O O . ARG A 1 161 ? 7.299 -21.252 -8.807 1.00 69.56 161 ARG A O 1
ATOM 1325 N N . PHE A 1 162 ? 7.018 -21.958 -6.687 1.00 66.38 162 PHE A N 1
ATOM 1326 C CA . PHE A 1 162 ? 8.323 -22.601 -6.604 1.00 66.38 162 PHE A CA 1
ATOM 1327 C C . PHE A 1 162 ? 8.371 -23.747 -7.621 1.00 66.38 162 PHE A C 1
ATOM 1329 O O . PHE A 1 162 ? 7.578 -24.683 -7.549 1.00 66.38 162 PHE A O 1
ATOM 1336 N N . GLN A 1 163 ? 9.269 -23.641 -8.595 1.00 64.69 163 GLN A N 1
ATOM 1337 C CA . GLN A 1 163 ? 9.605 -24.739 -9.490 1.00 64.69 163 GLN A CA 1
ATOM 1338 C C . GLN A 1 163 ? 10.961 -25.262 -9.024 1.00 64.69 163 GLN A C 1
ATOM 1340 O O . GLN A 1 163 ? 11.935 -24.507 -9.112 1.00 64.69 163 GLN A O 1
ATOM 1345 N N . PRO A 1 164 ? 11.046 -26.500 -8.506 1.00 69.94 164 PRO A N 1
ATOM 1346 C CA . PRO A 1 164 ? 12.331 -27.119 -8.224 1.00 69.94 164 PRO A CA 1
ATOM 1347 C C . PRO A 1 164 ? 13.181 -27.048 -9.494 1.00 69.94 164 PRO A C 1
ATOM 1349 O O . PRO A 1 164 ? 12.719 -27.448 -10.567 1.00 69.94 164 PRO A O 1
ATOM 1352 N N . GLN A 1 165 ? 14.393 -26.495 -9.405 1.00 68.94 165 GLN A N 1
ATOM 1353 C CA . GLN A 1 165 ? 15.300 -26.550 -10.545 1.00 68.94 165 GLN A CA 1
ATOM 1354 C C . GLN A 1 165 ? 15.599 -28.021 -10.824 1.00 68.94 165 GLN A C 1
ATOM 1356 O O . GLN A 1 165 ? 15.996 -28.752 -9.916 1.00 68.94 165 GLN A O 1
ATOM 1361 N N . LYS A 1 166 ? 15.368 -28.469 -12.064 1.00 68.69 166 LYS A N 1
ATOM 1362 C CA . LYS A 1 166 ? 15.814 -29.799 -12.476 1.00 68.69 166 LYS A CA 1
ATOM 1363 C C . LYS A 1 166 ? 17.340 -29.818 -12.340 1.00 68.69 166 LYS A C 1
ATOM 1365 O O . LYS A 1 166 ? 17.973 -28.924 -12.905 1.00 68.69 166 LYS A O 1
ATOM 1370 N N . PRO A 1 167 ? 17.925 -30.763 -11.588 1.00 74.12 167 PRO A N 1
ATOM 1371 C CA . PRO A 1 167 ? 19.370 -30.891 -11.550 1.00 74.12 167 PRO A CA 1
ATOM 1372 C C . PRO A 1 167 ? 19.871 -31.156 -12.972 1.00 74.12 167 PRO A C 1
ATOM 1374 O O . PRO A 1 167 ? 19.310 -31.986 -13.690 1.00 74.12 167 PRO A O 1
ATOM 1377 N N . TYR A 1 168 ? 20.878 -30.391 -13.390 1.00 70.81 168 TYR A N 1
ATOM 1378 C CA . TYR A 1 168 ? 21.599 -30.648 -14.629 1.00 70.81 168 TYR A CA 1
ATOM 1379 C C . TYR A 1 168 ? 22.496 -31.861 -14.367 1.00 70.81 168 TYR A C 1
ATOM 1381 O O . TYR A 1 168 ? 23.489 -31.733 -13.651 1.00 70.81 168 TYR A O 1
ATOM 1389 N N . TYR A 1 169 ? 22.098 -33.025 -14.878 1.00 73.69 169 TYR A N 1
ATOM 1390 C CA . TYR A 1 169 ? 22.943 -34.214 -14.980 1.00 73.69 169 TYR A CA 1
ATOM 1391 C C . TYR A 1 169 ? 23.251 -34.465 -16.451 1.00 73.69 169 TYR A C 1
ATOM 1393 O O . TYR A 1 169 ? 22.306 -34.331 -17.264 1.00 73.69 169 TYR A O 1
#

pLDDT: mean 78.2, std 21.67, range [28.02, 98.69]

Mean predicted aligned error: 15.87 Å